Protein AF-A0A7J2PXZ2-F1 (afdb_monomer)

Structure (mmCIF, N/CA/C/O backbone):
data_AF-A0A7J2PXZ2-F1
#
_entry.id   AF-A0A7J2PXZ2-F1
#
loop_
_atom_site.group_PDB
_atom_site.id
_atom_site.type_symbol
_atom_site.label_atom_id
_atom_site.label_alt_id
_atom_site.label_comp_id
_atom_site.label_asym_id
_atom_site.label_entity_id
_atom_site.label_seq_id
_atom_site.pdbx_PDB_ins_code
_atom_site.Cartn_x
_atom_site.Cartn_y
_atom_site.Cartn_z
_atom_site.occupancy
_atom_site.B_iso_or_equiv
_atom_site.auth_seq_id
_atom_site.auth_comp_id
_atom_site.auth_asym_id
_atom_site.auth_atom_id
_atom_site.pdbx_PDB_model_num
ATOM 1 N N . PHE A 1 1 ? -1.541 -10.767 -7.266 1.00 75.69 1 PHE A N 1
ATOM 2 C CA . PHE A 1 1 ? -2.604 -9.965 -6.615 1.00 75.69 1 PHE A CA 1
ATOM 3 C C . PHE A 1 1 ? -4.011 -10.183 -7.163 1.00 75.69 1 PHE A C 1
ATOM 5 O O . PHE A 1 1 ? -4.945 -10.107 -6.384 1.00 75.69 1 PHE A O 1
ATOM 12 N N . LYS A 1 2 ? -4.204 -10.549 -8.440 1.00 75.12 2 LYS A N 1
ATOM 13 C CA . LYS A 1 2 ? -5.548 -10.741 -9.030 1.00 75.12 2 LYS A CA 1
ATOM 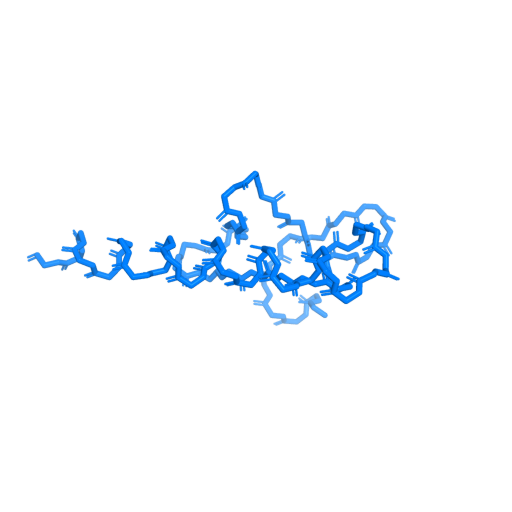14 C C . LYS A 1 2 ? -6.485 -11.690 -8.254 1.00 75.12 2 LYS A C 1
ATOM 16 O O . LYS A 1 2 ? -7.679 -11.446 -8.187 1.00 75.12 2 LYS A O 1
ATOM 21 N N . LYS A 1 3 ? -5.948 -12.743 -7.620 1.00 87.06 3 LYS A N 1
ATOM 22 C CA . LYS A 1 3 ? -6.723 -13.661 -6.757 1.00 87.06 3 LYS A CA 1
ATOM 23 C C . LYS A 1 3 ? -7.078 -13.083 -5.377 1.00 87.06 3 LYS A C 1
ATOM 25 O O . LYS A 1 3 ? -7.951 -13.624 -4.718 1.00 87.06 3 LYS A O 1
ATOM 30 N N . ALA A 1 4 ? -6.399 -12.023 -4.938 1.00 86.19 4 ALA A N 1
ATOM 31 C CA . ALA A 1 4 ? -6.610 -11.395 -3.633 1.00 86.19 4 ALA A CA 1
ATOM 32 C C . ALA A 1 4 ? -7.795 -10.409 -3.618 1.00 86.19 4 ALA A C 1
ATOM 34 O O . ALA A 1 4 ? -8.171 -9.946 -2.551 1.00 86.19 4 ALA A O 1
ATOM 35 N N . GLY A 1 5 ? -8.378 -10.081 -4.780 1.00 92.69 5 GLY A N 1
ATOM 36 C CA . GLY A 1 5 ? -9.563 -9.218 -4.879 1.00 92.69 5 GLY A CA 1
ATOM 37 C C . GLY A 1 5 ? -9.294 -7.710 -4.807 1.00 92.69 5 GLY A C 1
ATOM 38 O O . GLY A 1 5 ? -10.243 -6.934 -4.818 1.00 92.69 5 GLY A O 1
ATOM 39 N N . VAL A 1 6 ? -8.029 -7.287 -4.754 1.00 96.62 6 VAL A N 1
ATOM 40 C CA . VAL A 1 6 ? -7.641 -5.869 -4.837 1.00 96.62 6 VAL A CA 1
ATOM 41 C C . VAL A 1 6 ? -7.522 -5.412 -6.294 1.00 96.62 6 VAL A C 1
ATOM 43 O O . VAL A 1 6 ? -7.130 -6.194 -7.165 1.00 96.62 6 VAL A O 1
ATOM 46 N N . GLU A 1 7 ? -7.844 -4.145 -6.553 1.00 97.56 7 GLU A N 1
ATOM 47 C CA . GLU A 1 7 ? -7.616 -3.503 -7.850 1.00 97.56 7 GLU A CA 1
ATOM 48 C C . GLU A 1 7 ? -6.120 -3.420 -8.159 1.00 97.56 7 GLU A C 1
ATOM 50 O O . GLU A 1 7 ? -5.295 -3.192 -7.270 1.00 97.56 7 GLU A O 1
ATOM 55 N N . LEU A 1 8 ? -5.785 -3.590 -9.438 1.00 97.19 8 LEU A N 1
ATOM 56 C CA . LEU A 1 8 ? -4.430 -3.427 -9.948 1.00 97.19 8 LEU A CA 1
ATOM 57 C C . LEU A 1 8 ? -4.368 -2.234 -10.894 1.00 97.19 8 LEU A C 1
ATOM 59 O O . LEU A 1 8 ? -5.373 -1.890 -11.516 1.00 97.19 8 LEU A O 1
ATOM 63 N N . ASP A 1 9 ? -3.196 -1.615 -10.990 1.00 95.81 9 ASP A N 1
ATOM 64 C CA . ASP A 1 9 ? -2.913 -0.643 -12.042 1.00 95.81 9 ASP A CA 1
ATOM 65 C C . ASP A 1 9 ? -2.681 -1.339 -13.401 1.00 95.81 9 ASP A C 1
ATOM 67 O O . ASP A 1 9 ? -2.640 -2.572 -13.503 1.00 95.81 9 ASP A O 1
ATOM 71 N N . ASP A 1 10 ? -2.483 -0.545 -14.454 1.00 96.12 10 ASP A N 1
ATOM 72 C CA . ASP A 1 10 ? -2.246 -1.046 -15.816 1.00 96.12 10 ASP A CA 1
ATOM 73 C C . ASP A 1 10 ? -0.925 -1.829 -15.959 1.00 96.12 10 ASP A C 1
ATOM 75 O O . ASP A 1 10 ? -0.700 -2.510 -16.960 1.00 96.12 10 ASP A O 1
ATOM 79 N N . ARG A 1 11 ? -0.041 -1.745 -14.958 1.00 94.62 11 ARG A N 1
ATOM 80 C CA . ARG A 1 11 ? 1.242 -2.456 -14.888 1.00 94.62 11 ARG A CA 1
ATOM 81 C C . ARG A 1 11 ? 1.159 -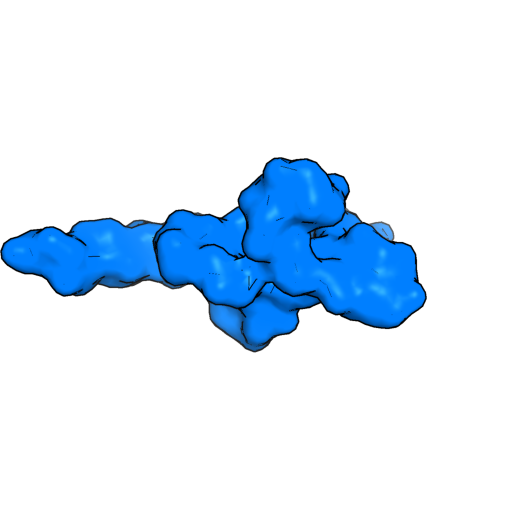3.726 -14.033 1.00 94.62 11 ARG A C 1
ATOM 83 O O . ARG A 1 11 ? 2.132 -4.474 -13.970 1.00 94.62 11 ARG A O 1
ATOM 90 N N . GLY A 1 12 ? 0.009 -4.008 -13.419 1.00 95.31 12 GLY A N 1
ATOM 91 C CA . GLY A 1 12 ? -0.227 -5.183 -12.581 1.00 95.31 12 GLY A CA 1
ATOM 92 C C . GLY A 1 12 ? 0.194 -5.031 -11.115 1.00 95.31 12 GLY A C 1
ATOM 93 O O . GLY A 1 12 ? 0.167 -6.026 -10.380 1.00 95.31 12 GLY A O 1
ATOM 94 N N . ASN A 1 13 ? 0.548 -3.823 -10.677 1.00 97.44 13 ASN A N 1
ATOM 95 C CA . ASN A 1 13 ? 0.845 -3.513 -9.280 1.00 97.44 13 ASN A CA 1
ATOM 96 C C . ASN A 1 13 ? -0.445 -3.340 -8.484 1.00 97.44 13 ASN A C 1
ATOM 98 O O . ASN A 1 13 ? -1.498 -3.050 -9.049 1.00 97.44 13 ASN A O 1
ATOM 102 N N . VAL A 1 14 ? -0.381 -3.494 -7.162 1.00 97.81 14 VAL A N 1
ATOM 103 C CA . VAL A 1 14 ? -1.526 -3.191 -6.297 1.00 97.81 14 VAL A CA 1
ATOM 104 C C . VAL A 1 14 ? -1.779 -1.692 -6.329 1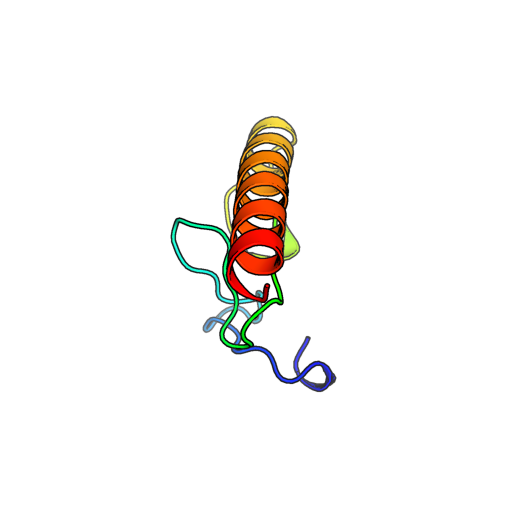.00 97.81 14 VAL A C 1
ATOM 106 O O . VAL A 1 14 ? -0.945 -0.907 -5.887 1.00 97.81 14 VAL A O 1
ATOM 109 N N . LYS A 1 15 ? -2.952 -1.302 -6.824 1.00 97.88 15 LYS A N 1
ATOM 110 C CA . LYS A 1 15 ? -3.353 0.098 -6.854 1.00 97.88 15 LYS A CA 1
ATOM 111 C C . LYS A 1 15 ? -3.668 0.556 -5.434 1.00 97.88 15 LYS A C 1
ATOM 113 O O . LYS A 1 15 ? -4.495 -0.050 -4.747 1.00 97.88 15 LYS A O 1
ATOM 118 N N . VAL A 1 16 ? -3.016 1.634 -5.019 1.00 98.25 16 VAL A N 1
ATOM 119 C CA . VAL A 1 16 ? -3.226 2.274 -3.720 1.00 98.25 16 VAL A CA 1
ATOM 120 C C . VAL A 1 16 ? -3.486 3.766 -3.885 1.00 98.25 16 VAL A C 1
ATOM 122 O O . VAL A 1 16 ? -3.101 4.358 -4.893 1.00 98.25 16 VAL A O 1
ATOM 125 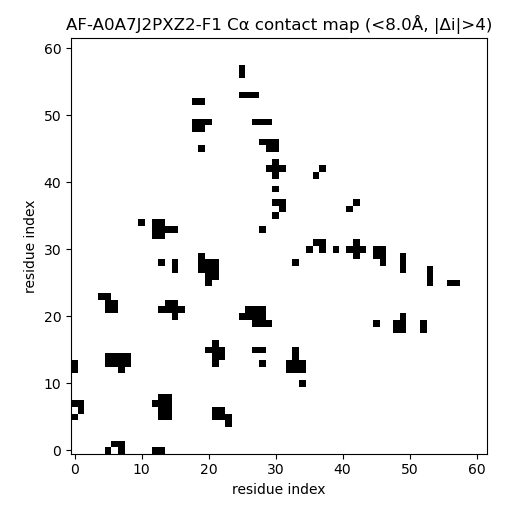N N . ASP A 1 17 ? -4.155 4.368 -2.906 1.00 97.69 17 ASP A N 1
ATOM 126 C CA . ASP A 1 17 ? -4.223 5.824 -2.775 1.00 97.69 17 ASP A CA 1
ATOM 127 C C . ASP A 1 17 ? -3.000 6.394 -2.028 1.00 97.69 17 ASP A C 1
ATOM 129 O O . ASP A 1 17 ? -2.120 5.659 -1.568 1.00 97.69 17 ASP A O 1
ATOM 133 N N . ASP A 1 18 ? -2.960 7.718 -1.856 1.00 97.06 18 ASP A N 1
ATOM 134 C CA . ASP A 1 18 ? -1.875 8.400 -1.139 1.00 97.06 18 ASP A CA 1
ATOM 135 C C . ASP A 1 18 ? -1.708 7.899 0.302 1.00 97.06 18 ASP A C 1
ATOM 137 O O . ASP A 1 18 ? -0.625 7.992 0.878 1.00 97.06 18 ASP A O 1
ATOM 141 N N . GLU A 1 19 ? -2.760 7.349 0.903 1.00 97.94 19 GLU A N 1
ATOM 142 C CA . GLU A 1 19 ? -2.772 6.806 2.255 1.00 97.94 19 GLU A CA 1
ATOM 143 C C . GLU A 1 19 ? -2.456 5.306 2.330 1.00 97.94 19 GLU A C 1
ATOM 145 O O . GLU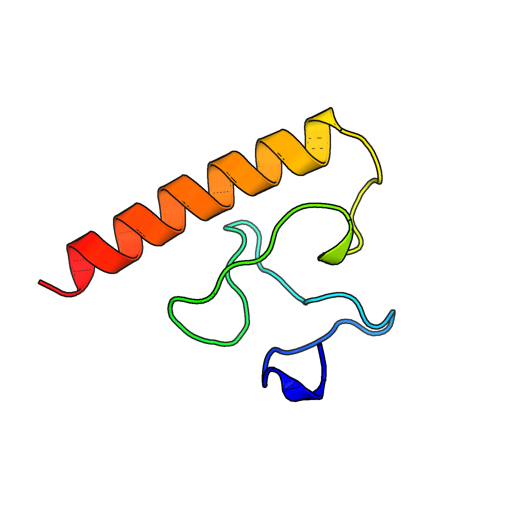 A 1 19 ? -2.531 4.732 3.423 1.00 97.94 19 GLU A O 1
ATOM 150 N N . GLN A 1 20 ? -2.033 4.706 1.212 1.00 98.56 20 GLN A N 1
ATOM 151 C CA . GLN A 1 20 ? -1.682 3.291 1.057 1.00 98.56 20 GLN A CA 1
ATOM 152 C C . GLN A 1 20 ? -2.876 2.332 1.178 1.00 98.56 20 GLN A C 1
ATOM 154 O O . GLN A 1 20 ? -2.711 1.142 1.465 1.00 98.56 20 GLN A O 1
ATOM 159 N N . ARG A 1 21 ? -4.099 2.836 0.977 1.00 98.44 21 ARG A N 1
ATOM 160 C CA . ARG A 1 21 ? -5.324 2.031 1.009 1.00 98.44 21 ARG A CA 1
ATOM 161 C C . ARG A 1 21 ? -5.519 1.346 -0.334 1.00 98.44 21 ARG A C 1
ATOM 163 O O . ARG A 1 21 ? -5.414 1.988 -1.375 1.00 98.44 21 ARG A O 1
ATOM 170 N N . THR A 1 22 ? -5.852 0.060 -0.309 1.00 98.38 22 THR A N 1
ATOM 171 C CA . THR A 1 22 ? -6.284 -0.662 -1.516 1.00 98.38 22 THR A CA 1
ATOM 172 C C . THR A 1 22 ? -7.778 -0.436 -1.781 1.00 98.38 22 THR A C 1
ATOM 174 O O . THR A 1 22 ? -8.475 0.205 -0.992 1.00 98.38 22 THR A O 1
ATOM 177 N N . SER A 1 23 ? -8.310 -1.021 -2.858 1.00 97.88 23 SER A N 1
ATOM 178 C CA . SER A 1 23 ? -9.758 -1.036 -3.1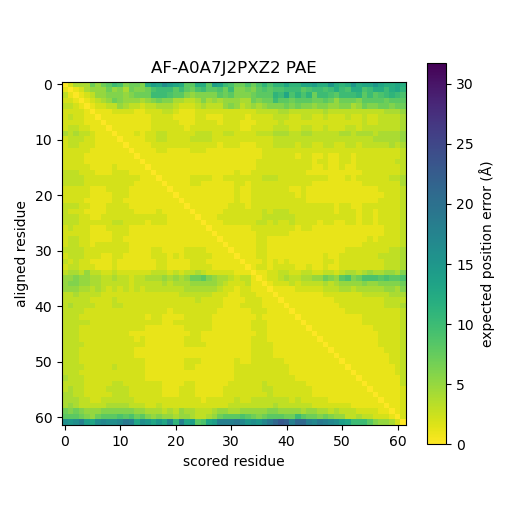16 1.00 97.88 23 SER A CA 1
ATOM 179 C C . SER A 1 23 ? -10.572 -1.823 -2.073 1.00 97.88 23 SER A C 1
ATOM 181 O O . SER A 1 23 ? -11.786 -1.634 -1.972 1.0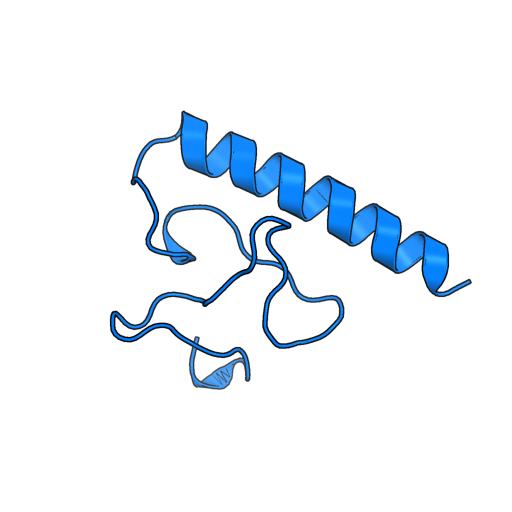0 97.88 23 SER A O 1
ATOM 183 N N . LEU A 1 24 ? -9.934 -2.687 -1.273 1.00 97.31 24 LEU A N 1
ATOM 184 C CA . LEU A 1 24 ? -10.585 -3.427 -0.192 1.00 97.31 24 LEU A CA 1
ATOM 185 C C . LEU A 1 24 ? -10.420 -2.688 1.142 1.00 97.31 24 LEU A C 1
ATOM 187 O O . LEU A 1 24 ? -9.308 -2.432 1.607 1.00 97.31 24 LEU A O 1
ATOM 191 N N . LYS A 1 25 ? -11.545 -2.375 1.798 1.00 96.38 25 LYS A N 1
ATOM 192 C CA . LYS A 1 25 ? -11.547 -1.694 3.103 1.00 96.38 25 LYS A CA 1
ATOM 193 C C . LYS A 1 25 ? -10.776 -2.510 4.142 1.00 96.38 25 LYS A C 1
ATOM 195 O O . LYS A 1 25 ? -11.006 -3.706 4.291 1.00 96.38 25 LYS A O 1
ATOM 200 N N . GLY A 1 26 ? -9.883 -1.842 4.869 1.00 96.31 26 GLY A N 1
ATOM 201 C CA . GLY A 1 26 ? -9.032 -2.472 5.880 1.00 96.31 26 GLY A CA 1
ATOM 202 C C . GLY A 1 26 ? -7.804 -3.202 5.328 1.00 96.31 26 GLY A C 1
ATOM 203 O O . GLY A 1 26 ? -7.001 -3.687 6.120 1.00 96.31 26 GLY A O 1
ATOM 204 N N . VAL A 1 27 ? -7.623 -3.254 4.003 1.00 97.88 27 VAL A N 1
ATOM 205 C CA . VAL A 1 27 ? -6.450 -3.850 3.352 1.00 97.88 27 VAL A CA 1
ATOM 206 C C . VAL A 1 27 ? -5.563 -2.748 2.775 1.00 97.88 27 VAL A C 1
ATOM 208 O O . VAL A 1 27 ? -6.030 -1.855 2.063 1.00 97.88 27 VAL A O 1
ATOM 211 N N . TYR A 1 28 ? -4.270 -2.841 3.072 1.00 98.44 28 TYR A N 1
ATOM 212 C CA . TYR A 1 28 ? -3.240 -1.869 2.709 1.00 98.44 28 TYR A CA 1
ATOM 213 C C . TYR A 1 28 ? -2.091 -2.574 1.982 1.00 98.44 28 TYR A C 1
ATOM 215 O O . TYR A 1 28 ? -1.878 -3.773 2.176 1.00 98.44 28 TYR A O 1
ATOM 223 N N . ALA A 1 29 ? -1.344 -1.835 1.166 1.00 98.25 29 ALA A N 1
ATOM 224 C CA . ALA A 1 29 ? -0.143 -2.318 0.484 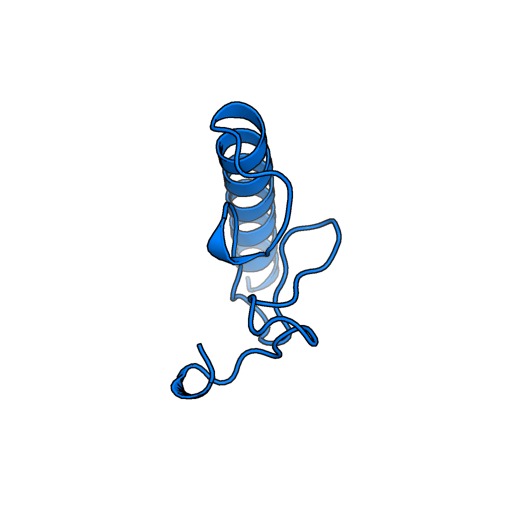1.00 98.25 29 ALA A CA 1
ATOM 225 C C . ALA A 1 29 ? 0.924 -1.215 0.466 1.00 98.25 29 ALA A C 1
ATOM 227 O O . ALA A 1 29 ? 0.574 -0.045 0.522 1.00 98.25 29 ALA A O 1
ATOM 228 N N . ALA A 1 30 ? 2.204 -1.585 0.436 1.00 98.44 30 ALA A N 1
ATOM 229 C CA . ALA A 1 30 ? 3.330 -0.652 0.469 1.00 98.44 30 ALA A CA 1
ATOM 230 C C . ALA A 1 30 ? 4.599 -1.305 -0.100 1.00 98.44 30 ALA A C 1
ATOM 232 O O . ALA A 1 30 ? 4.750 -2.528 -0.015 1.00 98.44 30 ALA A O 1
ATOM 233 N N . GLY A 1 31 ? 5.527 -0.494 -0.607 1.00 98.12 31 GLY A N 1
ATOM 234 C CA . GLY A 1 31 ? 6.765 -0.938 -1.245 1.00 98.12 31 GLY A CA 1
ATOM 235 C C . GLY A 1 31 ? 6.558 -1.351 -2.698 1.00 98.12 31 GLY A C 1
ATOM 236 O O . GLY A 1 31 ? 5.508 -1.100 -3.276 1.00 98.12 31 GLY A O 1
ATOM 237 N N . ASP A 1 32 ? 7.542 -2.036 -3.283 1.00 97.94 32 ASP A N 1
ATOM 238 C CA . ASP A 1 32 ? 7.614 -2.339 -4.725 1.00 97.94 32 ASP A CA 1
ATOM 239 C C . ASP A 1 32 ? 6.330 -2.936 -5.331 1.00 97.94 32 ASP A C 1
ATOM 241 O O . ASP A 1 32 ? 6.037 -2.734 -6.506 1.00 97.94 32 ASP A O 1
ATOM 245 N N . VAL A 1 33 ? 5.521 -3.623 -4.520 1.00 97.12 33 VAL A N 1
ATOM 246 C CA . VAL A 1 33 ? 4.205 -4.154 -4.899 1.00 97.12 33 VAL A CA 1
ATOM 247 C C . VAL A 1 33 ? 3.213 -3.097 -5.411 1.00 97.12 33 VAL A C 1
ATOM 249 O O . VAL A 1 33 ? 2.259 -3.462 -6.098 1.00 97.12 33 VAL A O 1
ATOM 252 N N . THR A 1 34 ? 3.407 -1.819 -5.079 1.00 97.38 34 THR A N 1
ATOM 253 C CA . THR A 1 34 ? 2.546 -0.691 -5.477 1.00 97.38 34 THR A CA 1
ATOM 254 C C . THR A 1 34 ? 3.021 0.012 -6.753 1.00 97.38 34 THR A C 1
ATOM 256 O O . THR A 1 34 ? 2.318 0.880 -7.261 1.00 97.38 34 THR A O 1
ATOM 259 N N . GLY A 1 35 ? 4.178 -0.369 -7.314 1.00 94.50 35 GLY A N 1
ATOM 260 C CA . GLY A 1 35 ? 4.669 0.164 -8.592 1.00 94.50 35 GLY A CA 1
ATOM 261 C C . GLY A 1 35 ? 5.355 1.533 -8.535 1.00 94.50 35 GLY A C 1
ATOM 262 O O . GLY A 1 35 ? 5.577 2.136 -9.588 1.00 94.50 35 GLY A O 1
ATOM 263 N N . GLY A 1 36 ? 5.667 2.032 -7.335 1.00 89.06 36 GLY A N 1
ATOM 264 C CA . GLY A 1 36 ? 6.380 3.290 -7.111 1.00 89.06 36 GLY A CA 1
ATOM 265 C C . GLY A 1 36 ? 7.876 3.239 -7.456 1.00 89.06 36 GLY A C 1
ATOM 266 O O . GLY A 1 36 ? 8.326 2.532 -8.357 1.00 89.06 36 GLY A O 1
ATOM 267 N N . LEU A 1 37 ? 8.676 4.023 -6.732 1.00 92.44 37 LEU A N 1
ATOM 268 C CA . LEU A 1 37 ? 10.133 3.994 -6.866 1.00 92.44 37 LEU A CA 1
ATOM 269 C C . LEU A 1 37 ? 10.710 2.836 -6.048 1.00 92.44 37 LEU A C 1
ATOM 271 O O . LEU A 1 37 ? 10.556 2.805 -4.829 1.00 92.44 37 LEU A O 1
ATOM 275 N N . TYR A 1 38 ? 11.439 1.935 -6.709 1.00 95.94 38 TYR A N 1
ATOM 276 C CA . TYR A 1 38 ? 12.065 0.762 -6.086 1.00 95.94 38 TYR A CA 1
ATOM 277 C C . TYR A 1 38 ? 13.310 1.145 -5.284 1.00 95.94 38 TYR A C 1
ATOM 279 O O . TYR A 1 38 ? 14.452 0.922 -5.690 1.00 95.94 38 TYR A O 1
ATOM 287 N N . GLN A 1 39 ? 13.081 1.820 -4.162 1.00 98.44 39 GLN A N 1
ATOM 288 C CA . GLN A 1 39 ? 14.087 2.319 -3.238 1.00 98.44 39 GLN A CA 1
ATOM 289 C C . GLN A 1 39 ? 13.658 1.984 -1.812 1.00 98.44 39 GLN A C 1
ATOM 291 O O . GLN A 1 39 ? 12.528 2.257 -1.409 1.00 98.44 39 GLN A O 1
ATOM 296 N N . VAL A 1 40 ? 14.591 1.466 -1.011 1.00 98.25 40 VAL A N 1
ATOM 297 C CA . VAL A 1 40 ? 14.317 1.019 0.368 1.00 98.25 40 VAL A CA 1
ATOM 298 C C . VAL A 1 40 ? 13.674 2.122 1.212 1.00 98.25 40 VAL A C 1
ATOM 300 O O . VAL A 1 40 ? 12.743 1.863 1.974 1.00 98.25 40 VAL A O 1
ATOM 303 N N . VAL A 1 41 ? 14.130 3.369 1.053 1.00 98.25 41 VAL A N 1
ATOM 304 C CA . VAL A 1 41 ? 13.586 4.515 1.794 1.00 98.25 41 VAL A CA 1
ATOM 305 C C . VAL A 1 41 ? 12.125 4.806 1.434 1.00 98.25 41 VAL A C 1
ATOM 307 O O . VAL A 1 41 ? 11.333 5.097 2.328 1.00 98.25 41 VAL A O 1
ATOM 310 N N . PHE A 1 42 ? 11.743 4.655 0.162 1.00 97.94 42 PHE A N 1
ATOM 311 C CA . PHE A 1 42 ? 10.359 4.826 -0.284 1.00 97.94 42 PHE A CA 1
ATOM 312 C C . PHE A 1 42 ? 9.476 3.704 0.261 1.00 97.94 42 PHE A C 1
ATOM 314 O O . PHE A 1 42 ? 8.476 3.989 0.916 1.00 97.94 42 PHE A O 1
ATOM 321 N N . ALA A 1 43 ? 9.907 2.446 0.130 1.00 98.31 43 ALA A N 1
ATOM 322 C CA . ALA A 1 43 ? 9.170 1.304 0.673 1.00 98.31 43 ALA A CA 1
ATOM 323 C C . ALA A 1 43 ? 8.960 1.404 2.197 1.00 98.31 43 ALA A C 1
ATOM 325 O O . ALA A 1 43 ? 7.881 1.104 2.709 1.00 98.31 43 ALA A O 1
ATOM 326 N N . THR A 1 44 ? 9.967 1.883 2.934 1.00 98.44 44 THR A N 1
ATOM 327 C CA . THR A 1 44 ? 9.875 2.084 4.391 1.00 98.44 44 THR A CA 1
ATOM 328 C C . THR A 1 44 ? 8.897 3.209 4.751 1.00 98.44 44 THR A C 1
ATOM 330 O O . THR A 1 44 ? 8.113 3.080 5.699 1.00 98.44 44 THR A O 1
ATOM 333 N N . ALA A 1 45 ? 8.914 4.314 3.999 1.00 98.31 45 ALA A N 1
ATOM 334 C CA . ALA A 1 45 ? 8.000 5.436 4.202 1.00 98.31 45 ALA A CA 1
ATOM 335 C C . ALA A 1 45 ? 6.542 5.040 3.915 1.00 98.31 45 ALA A C 1
ATOM 337 O O . ALA A 1 45 ? 5.651 5.311 4.726 1.00 98.31 45 ALA A O 1
ATOM 338 N N . GLU A 1 46 ? 6.303 4.334 2.811 1.00 98.62 46 GLU A N 1
ATOM 339 C CA . GLU A 1 46 ? 4.994 3.777 2.461 1.00 98.62 46 GLU A CA 1
ATOM 340 C C . GLU A 1 46 ? 4.518 2.775 3.518 1.00 98.62 46 GLU A C 1
ATOM 342 O O . GLU A 1 46 ? 3.386 2.871 3.990 1.00 98.62 46 GLU A O 1
ATOM 347 N N . GLY A 1 47 ? 5.395 1.875 3.978 1.00 98.56 47 GLY A N 1
ATOM 348 C CA . GLY A 1 47 ? 5.075 0.907 5.031 1.00 98.56 47 GLY A CA 1
ATOM 349 C C . GLY A 1 47 ? 4.659 1.581 6.340 1.00 98.56 47 GLY A C 1
ATOM 350 O O . GLY A 1 47 ? 3.671 1.188 6.965 1.00 98.56 47 GLY A O 1
ATOM 351 N N . SER A 1 48 ? 5.351 2.658 6.717 1.00 98.75 48 SER A N 1
ATOM 352 C CA . SER A 1 48 ? 4.994 3.473 7.885 1.00 98.75 48 SER A CA 1
ATOM 353 C C . SER A 1 48 ? 3.611 4.111 7.722 1.00 98.75 48 SER A C 1
ATOM 355 O O . SER A 1 48 ? 2.790 4.074 8.643 1.00 98.75 48 SER A O 1
ATOM 357 N N . ARG A 1 49 ? 3.313 4.654 6.535 1.00 98.69 49 ARG A N 1
ATOM 358 C CA . ARG A 1 49 ? 2.014 5.265 6.224 1.00 98.69 49 ARG A CA 1
ATOM 359 C C . ARG A 1 49 ? 0.878 4.240 6.255 1.00 98.69 49 ARG A C 1
ATOM 361 O O . ARG A 1 49 ? -0.137 4.487 6.909 1.00 98.69 49 ARG A O 1
ATOM 368 N N . ALA A 1 50 ? 1.079 3.077 5.636 1.00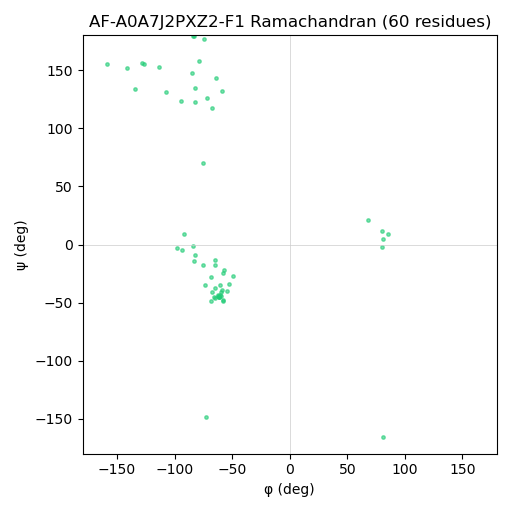 98.62 50 ALA A N 1
ATOM 369 C CA . ALA A 1 50 ? 0.142 1.957 5.656 1.00 98.62 50 ALA A CA 1
ATOM 370 C C . ALA A 1 50 ? -0.148 1.488 7.089 1.00 98.62 50 ALA A C 1
ATOM 372 O O . ALA A 1 50 ? -1.310 1.387 7.479 1.00 98.62 50 ALA A O 1
ATOM 373 N N . GLY A 1 51 ? 0.890 1.280 7.907 1.00 98.69 51 GLY A N 1
ATOM 374 C CA . GLY A 1 51 ? 0.740 0.838 9.295 1.00 98.69 51 GLY A CA 1
ATOM 375 C C . GLY A 1 51 ? -0.036 1.834 10.164 1.00 98.69 51 GLY A C 1
ATOM 376 O O . GLY A 1 51 ? -0.955 1.443 10.890 1.00 98.69 51 GLY A O 1
ATOM 377 N N . ILE A 1 52 ? 0.271 3.133 10.053 1.00 98.56 52 ILE A N 1
ATOM 378 C CA . ILE A 1 52 ? -0.452 4.192 10.775 1.00 98.56 52 ILE A CA 1
ATOM 379 C C . ILE A 1 52 ? -1.928 4.211 10.369 1.00 98.56 52 ILE A C 1
ATOM 381 O O . ILE A 1 52 ? -2.807 4.293 11.231 1.00 98.56 52 ILE A O 1
ATOM 385 N N . ASN A 1 53 ? -2.222 4.129 9.072 1.00 98.56 53 ASN A N 1
ATOM 386 C CA . ASN A 1 53 ? -3.595 4.213 8.585 1.00 98.56 53 ASN A CA 1
ATOM 387 C C . ASN A 1 53 ? -4.402 2.940 8.866 1.00 98.56 53 ASN A C 1
ATOM 389 O O . ASN A 1 53 ? -5.569 3.054 9.241 1.00 98.56 53 ASN A O 1
ATOM 393 N N . ALA A 1 54 ? -3.783 1.759 8.822 1.00 98.38 54 ALA A N 1
ATOM 394 C CA . ALA A 1 54 ? -4.396 0.518 9.289 1.00 98.38 54 ALA A CA 1
ATOM 395 C C . ALA A 1 54 ? -4.762 0.601 10.781 1.00 98.38 54 ALA A C 1
ATOM 397 O O . ALA A 1 54 ? -5.885 0.277 11.170 1.00 98.38 54 ALA A O 1
ATOM 398 N N . CYS A 1 55 ? -3.864 1.133 11.620 1.00 98.19 55 CYS A N 1
ATOM 399 C CA . CYS A 1 55 ? -4.156 1.371 13.036 1.00 98.19 55 CYS A CA 1
ATOM 400 C C . CYS A 1 55 ? -5.334 2.336 13.236 1.00 98.19 55 CYS A C 1
ATOM 402 O O . CYS A 1 55 ? -6.188 2.093 14.091 1.00 98.19 55 CYS A O 1
ATOM 404 N N . LYS A 1 56 ? -5.400 3.432 12.465 1.00 97.81 56 LYS A N 1
ATOM 405 C CA . LYS A 1 56 ? -6.532 4.374 12.513 1.00 97.81 56 LYS A CA 1
ATOM 406 C C . LYS A 1 56 ? -7.846 3.692 12.134 1.00 97.81 56 LYS A C 1
ATOM 408 O O . LYS A 1 56 ? -8.829 3.876 12.843 1.00 97.81 56 LYS A O 1
ATOM 413 N N . TYR A 1 57 ? -7.848 2.888 11.071 1.00 97.88 57 TYR A N 1
ATOM 414 C CA . TYR A 1 57 ? -9.026 2.144 10.629 1.00 97.88 57 TYR A CA 1
ATOM 415 C C . TYR A 1 57 ? -9.553 1.213 11.726 1.00 97.88 57 TYR A C 1
ATOM 417 O O . TYR A 1 57 ? -10.727 1.283 12.077 1.00 97.88 57 TYR A O 1
ATOM 425 N N . LEU A 1 58 ? -8.675 0.428 12.361 1.00 97.56 58 LEU A N 1
ATOM 426 C CA . LEU A 1 58 ? -9.065 -0.457 13.466 1.00 97.56 58 LEU A CA 1
ATOM 427 C C . LEU A 1 58 ? -9.656 0.302 14.663 1.00 97.56 58 LEU A C 1
ATOM 429 O O . LEU A 1 58 ? -10.573 -0.192 15.313 1.00 97.56 58 LEU A O 1
ATOM 433 N N . ARG A 1 59 ? -9.162 1.510 14.961 1.00 97.19 59 ARG A N 1
ATOM 434 C CA . ARG A 1 59 ? -9.703 2.343 16.049 1.00 97.19 59 ARG A CA 1
ATOM 435 C C . ARG A 1 59 ? -11.108 2.872 15.761 1.00 97.19 59 ARG A C 1
ATOM 437 O O . ARG A 1 59 ? -11.837 3.119 16.712 1.00 97.19 59 ARG A O 1
ATOM 444 N N . GLN A 1 60 ? -11.464 3.054 14.490 1.00 94.50 60 GLN A N 1
ATOM 445 C CA . GLN A 1 60 ? -12.779 3.544 14.056 1.00 94.50 60 GLN A CA 1
ATOM 446 C C . GLN A 1 60 ? -13.845 2.443 13.982 1.00 94.50 60 GLN A C 1
ATOM 448 O O . GLN A 1 60 ? -15.021 2.759 13.863 1.00 94.50 60 GLN A O 1
ATOM 453 N N . LEU A 1 61 ? -13.446 1.168 14.029 1.00 92.31 61 LEU A N 1
ATOM 454 C CA . LEU A 1 61 ? -14.364 0.022 14.039 1.00 92.31 61 LEU A CA 1
ATOM 455 C C . LEU A 1 61 ? -14.907 -0.324 15.437 1.00 92.31 61 LEU A C 1
ATOM 457 O O . LEU A 1 61 ? -15.668 -1.281 15.564 1.00 92.31 61 LEU A O 1
ATOM 461 N N . LYS A 1 62 ? -14.481 0.406 16.472 1.00 64.06 62 LYS A N 1
ATOM 462 C CA . LYS A 1 62 ? -15.071 0.333 17.813 1.00 64.06 62 LYS A CA 1
ATOM 463 C C . LYS A 1 62 ? -16.402 1.065 17.851 1.00 64.06 62 LYS A C 1
ATOM 465 O O . LYS A 1 62 ? -17.296 0.552 18.554 1.00 64.06 62 LYS A O 1
#

pLDDT: mean 95.61, std 6.12, range [64.06, 98.75]

Sequence (62 aa):
FKKAGVELDDRGNVKVDDEQRTSLKGVYAAGDVTGGLYQVVFATAEGSRAGINACKYLRQLK

Mean predicted aligned error: 2.58 Å

Foldseek 3Di:
DVVVPWDADPVRAQDADPLQDTPDQLDGDFAVSHVDDNDPVRRVVRVVSRVVVSVVSVVVVD

Radius of gyration: 11.66 Å; Cα contacts (8 Å, |Δi|>4): 84; chains: 1; bounding box: 29×22×34 Å

Secondary structure (DSSP, 8-state):
-GGGT--B-TTSSBP--TT-B-SSTT-B--SGGGSS---HHHHHHHHHHHHHHHHHHHHHT-

Nearest PDB structures (foldseek):
  6gna-assembly1_A  TM=9.534E-01  e=6.361E-04  Clostridium acetobutylicum ATCC 824
  6gnc-assembly1_A-2  TM=9.808E-01  e=2.038E-03  Clostridium acetobutylicum ATCC 824
  7mgo-assembly1_B  TM=9.409E-01  e=7.485E-03  Xanthobacter autotrophicus Py2
  5u8w-assembly1_B  TM=9.246E-01  e=9.844E-03  Pseudomonas aeruginosa UCBPP-PA14
  8ajj-assembly3_B-2  TM=9.314E-01  e=9.844E-03  Staphylococcus aureus

Solvent-accessible surface area (backbone atoms only — not comparable to full-atom values): 3640 Å² total; per-residue (Å²): 104,78,90,73,71,45,50,58,44,100,84,70,23,45,38,57,52,98,62,18,40,36,76,40,89,96,42,64,57,52,28,68,59,46,64,68,69,87,41,74,69,51,26,52,53,36,40,50,44,22,54,54,44,49,54,52,52,62,65,72,74,112